Protein AF-A0A7Y9DQU8-F1 (afdb_monomer_lite)

Foldseek 3Di:
DVVVCVVVVHDPVVQCVVVVVPVVSVVVVVVVVVVVVLCVQQVVQLVVDDDPVSSVVSNVVSVVVVCVVDVPPPD

Secondary structure (DSSP, 8-state):
-HHHHHHHT--HHHHHHH-TTTHHHHHHHHHHHHHHHHHHHHHHHHHT--SHHHHHHHHHHHHHHHHHHSTT---

Sequence (75 aa):
MRKLGSVLSAQEPSLYAHFPGSRTDLVTQSLAWHAHRFAQDLLPELNSVESAEGRWDGVVRTHFRRQLALPGSDL

pLDDT: mean 87.28, std 9.11, range [54.47, 96.44]

Organism: NCBI:txid37633

Radius of gyration: 17.09 Å; chains: 1; bounding box: 35×24×44 Å

Structure (mmCIF, N/CA/C/O backbone):
data_AF-A0A7Y9DQU8-F1
#
_entry.id   AF-A0A7Y9DQU8-F1
#
loop_
_atom_site.group_PDB
_atom_site.id
_atom_site.type_symbol
_atom_site.label_atom_id
_atom_site.label_alt_id
_atom_site.label_comp_id
_atom_site.label_asym_id
_atom_site.label_entity_id
_atom_site.label_seq_id
_atom_site.pdbx_PDB_ins_code
_atom_site.Cartn_x
_atom_site.Cartn_y
_atom_site.Cartn_z
_atom_site.occupancy
_atom_site.B_iso_or_equiv
_atom_site.auth_seq_id
_atom_site.auth_comp_id
_atom_site.auth_asym_id
_atom_site.auth_atom_id
_atom_site.pdbx_PDB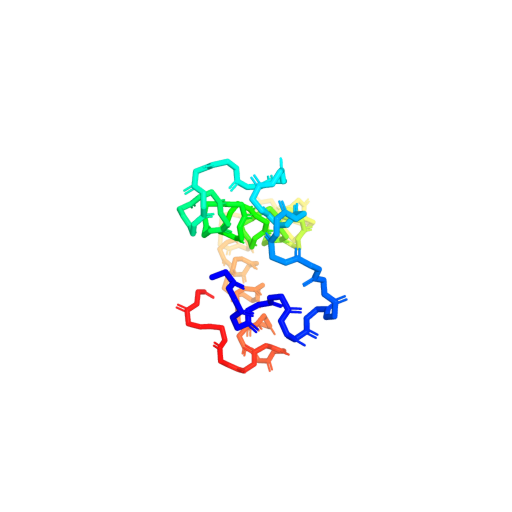_model_num
ATOM 1 N N . MET A 1 1 ? 17.169 -0.361 -1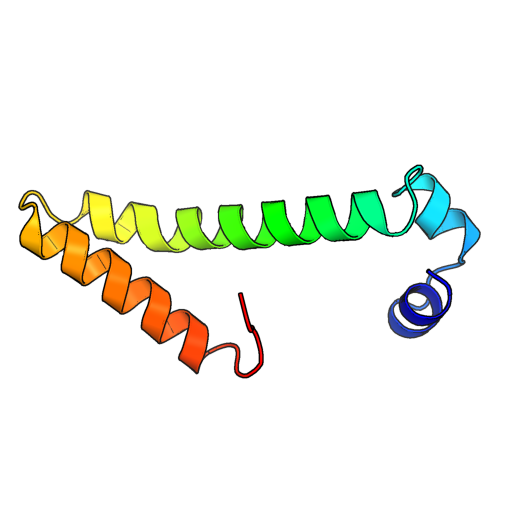2.733 1.00 80.69 1 MET A N 1
ATOM 2 C CA . MET A 1 1 ? 16.227 -0.299 -13.866 1.00 80.69 1 MET A CA 1
ATOM 3 C C . MET A 1 1 ? 16.424 -1.476 -14.810 1.00 80.69 1 MET A C 1
ATOM 5 O O . MET A 1 1 ? 15.525 -2.297 -14.861 1.00 80.69 1 MET A O 1
ATOM 9 N N . ARG A 1 2 ? 17.612 -1.691 -15.392 1.00 82.25 2 ARG A N 1
ATOM 10 C CA . ARG A 1 2 ? 17.965 -2.901 -16.173 1.00 82.25 2 ARG A CA 1
ATOM 11 C C . ARG A 1 2 ? 17.418 -4.255 -15.677 1.00 82.25 2 ARG A C 1
ATOM 13 O O . ARG A 1 2 ? 16.716 -4.928 -16.418 1.00 82.25 2 ARG A O 1
ATOM 20 N N . LYS A 1 3 ? 17.690 -4.649 -14.420 1.00 85.06 3 LYS A N 1
ATOM 21 C CA . LYS A 1 3 ? 17.196 -5.926 -13.844 1.00 85.06 3 LYS A CA 1
ATOM 22 C C . LYS A 1 3 ? 15.665 -5.991 -13.770 1.00 85.06 3 LYS A C 1
ATOM 24 O O . LYS A 1 3 ? 15.080 -7.057 -13.900 1.00 85.06 3 LYS A O 1
ATOM 29 N N . LEU A 1 4 ? 15.015 -4.853 -13.549 1.00 82.44 4 LEU A N 1
ATOM 30 C CA . LEU A 1 4 ? 13.560 -4.789 -13.556 1.00 82.44 4 LEU A CA 1
ATOM 31 C C . LEU A 1 4 ? 13.023 -4.911 -14.988 1.00 82.44 4 LEU A C 1
ATOM 33 O O . LEU A 1 4 ? 12.093 -5.671 -15.213 1.00 82.44 4 LEU A O 1
ATOM 37 N N . GLY A 1 5 ? 13.661 -4.246 -15.956 1.00 84.94 5 GLY A N 1
ATOM 38 C CA . GLY A 1 5 ? 13.342 -4.386 -17.380 1.00 84.94 5 GLY A CA 1
ATOM 39 C C . GLY A 1 5 ? 13.444 -5.829 -17.862 1.00 84.94 5 GLY A C 1
ATOM 40 O O . GLY A 1 5 ? 12.530 -6.310 -18.521 1.00 84.94 5 GLY A O 1
ATOM 41 N N . SER A 1 6 ? 14.477 -6.568 -17.443 1.00 87.25 6 SER A N 1
ATOM 42 C CA . SER A 1 6 ? 14.600 -7.990 -17.789 1.00 87.25 6 SER A CA 1
ATOM 43 C C . SER A 1 6 ? 13.501 -8.859 -17.174 1.00 87.25 6 SER A C 1
ATOM 45 O O . SER A 1 6 ? 13.024 -9.774 -17.831 1.00 87.25 6 SER A O 1
ATOM 47 N N . VAL A 1 7 ? 13.082 -8.581 -15.933 1.00 89.31 7 VAL A N 1
ATOM 48 C CA . VAL A 1 7 ? 11.997 -9.334 -15.272 1.00 89.31 7 VAL A CA 1
ATOM 49 C C . VAL A 1 7 ? 10.638 -9.016 -15.898 1.00 89.31 7 VAL A C 1
ATOM 51 O O . VAL A 1 7 ? 9.826 -9.912 -16.091 1.00 89.31 7 VAL A O 1
ATOM 54 N N . LEU A 1 8 ? 10.396 -7.751 -16.244 1.00 86.38 8 LEU A N 1
ATOM 55 C CA . LEU A 1 8 ? 9.133 -7.288 -16.824 1.00 86.38 8 LEU A CA 1
ATOM 56 C C . LEU A 1 8 ? 9.068 -7.445 -18.350 1.00 86.38 8 LEU A C 1
ATOM 58 O O . LEU A 1 8 ? 8.075 -7.049 -18.953 1.00 86.38 8 LEU A O 1
ATOM 62 N N . SER A 1 9 ? 10.119 -7.979 -18.986 1.00 86.19 9 SER A N 1
ATOM 63 C CA . SER A 1 9 ? 10.283 -7.981 -20.451 1.00 86.19 9 SER A CA 1
ATOM 64 C C . SER A 1 9 ? 10.072 -6.593 -21.083 1.00 86.19 9 SER A C 1
ATOM 66 O O . SER A 1 9 ? 9.569 -6.465 -22.197 1.00 86.19 9 SER A O 1
ATOM 68 N N . ALA A 1 10 ? 10.456 -5.538 -20.360 1.00 83.75 10 ALA A N 1
ATOM 69 C CA . ALA A 1 10 ? 10.286 -4.147 -20.754 1.00 83.75 10 ALA A CA 1
ATOM 70 C C . ALA A 1 10 ? 11.623 -3.535 -21.188 1.00 83.75 10 ALA A C 1
ATOM 72 O O . ALA A 1 10 ? 12.665 -3.758 -20.565 1.00 83.75 10 ALA A O 1
ATOM 73 N N . GLN A 1 11 ? 11.583 -2.716 -22.240 1.00 84.00 11 GLN A N 1
ATOM 74 C CA . GLN A 1 11 ? 12.751 -1.967 -22.697 1.00 84.00 11 GLN A CA 1
ATOM 75 C C . GLN A 1 11 ? 13.160 -0.938 -21.639 1.00 84.00 11 GLN A C 1
ATOM 77 O O . GLN A 1 11 ? 12.329 -0.186 -21.128 1.00 84.00 11 GLN A O 1
ATOM 82 N N . GLU A 1 12 ? 14.452 -0.872 -21.324 1.00 74.06 12 GLU A N 1
ATOM 83 C CA . GLU A 1 12 ? 14.958 0.013 -20.272 1.00 74.06 12 GLU A CA 1
ATOM 84 C C . GLU A 1 12 ? 14.606 1.506 -20.492 1.00 74.06 12 GLU A C 1
ATOM 86 O O . GLU A 1 12 ? 14.176 2.142 -19.528 1.00 74.06 12 GLU A O 1
ATOM 91 N N . PRO A 1 13 ? 14.653 2.062 -21.724 1.00 80.50 13 PRO A N 1
ATOM 92 C CA . PRO A 1 13 ? 14.195 3.430 -21.993 1.00 80.50 13 PRO A CA 1
ATOM 93 C C . PRO A 1 13 ? 12.715 3.673 -21.662 1.00 80.50 13 PRO A C 1
ATOM 95 O O . PRO A 1 13 ? 12.361 4.749 -21.188 1.00 80.50 13 PRO A O 1
ATOM 98 N N . SER A 1 14 ? 11.849 2.671 -21.857 1.00 81.31 14 SER A N 1
ATOM 99 C CA . SER A 1 14 ? 10.425 2.777 -21.512 1.00 81.31 14 SER A CA 1
ATOM 100 C C . SER A 1 14 ? 10.226 2.889 -20.000 1.00 81.31 14 SER A C 1
ATOM 102 O O . SER A 1 14 ? 9.403 3.682 -19.548 1.00 81.31 14 SER A O 1
ATOM 104 N N . LEU A 1 15 ? 11.030 2.185 -19.198 1.00 81.50 15 LEU A N 1
ATOM 105 C CA . LEU A 1 15 ? 10.963 2.324 -17.743 1.00 81.50 15 LEU A CA 1
ATOM 106 C C . LEU A 1 15 ? 11.376 3.724 -17.275 1.00 81.50 15 LEU A C 1
ATOM 108 O O . LEU A 1 15 ? 10.748 4.258 -16.369 1.00 81.50 15 LEU A O 1
ATOM 112 N N . TYR A 1 16 ? 12.389 4.339 -17.887 1.00 84.00 16 TYR A N 1
ATOM 113 C CA . TYR A 1 16 ? 12.764 5.721 -17.560 1.00 84.00 16 TYR A CA 1
ATOM 114 C C . TYR A 1 16 ? 11.713 6.745 -18.004 1.00 84.00 16 TYR A C 1
ATOM 116 O O . TYR A 1 16 ? 11.554 7.763 -17.339 1.00 84.00 16 TYR A O 1
ATOM 124 N N . ALA A 1 17 ? 10.958 6.473 -19.074 1.00 85.06 17 ALA A N 1
ATOM 125 C CA . ALA A 1 17 ? 9.837 7.325 -19.474 1.00 85.06 17 ALA A CA 1
ATOM 126 C C . ALA A 1 17 ? 8.710 7.337 -18.424 1.00 85.06 17 ALA A C 1
ATOM 128 O O . ALA A 1 17 ? 8.100 8.377 -18.190 1.00 85.06 17 ALA A O 1
ATOM 129 N N . HIS A 1 18 ? 8.456 6.200 -17.766 1.00 84.00 18 HIS A N 1
ATOM 130 C CA . HIS A 1 18 ? 7.465 6.094 -16.687 1.00 84.00 18 HIS A CA 1
ATOM 131 C C . HIS A 1 18 ? 8.000 6.509 -15.311 1.00 84.00 18 HIS A C 1
ATOM 133 O O . HIS A 1 18 ? 7.226 6.944 -14.463 1.00 84.00 18 HIS A O 1
ATOM 139 N N . PHE A 1 19 ? 9.310 6.391 -15.091 1.00 87.00 19 PHE A N 1
ATOM 140 C CA . PHE A 1 19 ? 9.985 6.752 -13.844 1.00 87.00 19 PHE A CA 1
ATOM 141 C C . PHE A 1 19 ? 11.168 7.689 -14.144 1.00 87.00 19 PHE A C 1
ATOM 143 O O . PHE A 1 19 ? 12.320 7.233 -14.163 1.00 87.00 19 PHE A O 1
ATOM 150 N N . PRO A 1 20 ? 10.917 8.990 -14.395 1.00 83.62 20 PRO A N 1
ATOM 151 C CA . PRO A 1 20 ? 11.959 9.951 -14.767 1.00 83.62 20 PRO A CA 1
ATOM 152 C C . PRO A 1 20 ? 13.018 10.138 -13.673 1.00 83.62 20 PRO A C 1
ATOM 154 O O . PRO A 1 20 ? 14.205 10.255 -13.968 1.00 83.62 20 PRO A O 1
ATOM 157 N N . GLY A 1 21 ? 12.616 10.073 -12.400 1.00 84.75 21 GLY A N 1
ATOM 158 C CA . GLY A 1 21 ? 13.491 10.030 -11.224 1.00 84.75 21 GLY A CA 1
ATOM 159 C C . GLY A 1 21 ? 14.147 8.665 -10.993 1.00 84.75 21 GLY A C 1
ATOM 160 O O . GLY A 1 21 ? 14.764 8.425 -9.950 1.00 84.75 21 GLY A O 1
ATOM 161 N N . SER A 1 22 ? 14.064 7.759 -11.971 1.00 83.31 22 SER A N 1
ATOM 162 C CA . SER A 1 22 ? 14.692 6.441 -12.008 1.00 83.31 22 SER A CA 1
ATOM 163 C C . SER A 1 22 ? 14.238 5.511 -10.872 1.00 83.31 22 SER A C 1
ATOM 165 O O . SER A 1 22 ? 13.059 5.199 -10.725 1.00 83.31 22 SER A O 1
ATOM 167 N N . ARG A 1 23 ? 15.179 5.014 -10.065 1.00 85.50 23 ARG A N 1
ATOM 168 C CA . ARG A 1 23 ? 14.912 4.096 -8.957 1.00 85.50 23 ARG A CA 1
ATOM 169 C C . ARG A 1 23 ? 14.124 4.766 -7.833 1.00 85.50 23 ARG A C 1
ATOM 171 O O . ARG A 1 23 ? 13.337 4.082 -7.188 1.00 85.50 23 ARG A O 1
ATOM 178 N N . THR A 1 24 ? 14.345 6.054 -7.586 1.00 88.62 24 THR A N 1
ATOM 179 C CA . THR A 1 24 ? 13.703 6.769 -6.476 1.00 88.62 24 THR A CA 1
ATOM 180 C C . THR A 1 24 ? 12.197 6.841 -6.681 1.00 88.62 24 THR A C 1
ATOM 182 O O . THR A 1 24 ? 11.457 6.434 -5.793 1.00 88.62 24 THR A O 1
ATOM 185 N N . ASP A 1 25 ? 11.744 7.236 -7.873 1.00 88.75 25 ASP A N 1
ATOM 186 C CA . ASP A 1 25 ? 10.313 7.270 -8.204 1.00 88.75 25 ASP A CA 1
ATOM 187 C C . ASP A 1 25 ? 9.679 5.892 -8.064 1.00 88.75 25 ASP A C 1
ATOM 189 O O . ASP A 1 25 ? 8.596 5.755 -7.501 1.00 88.75 25 ASP A O 1
ATOM 193 N N . LEU A 1 26 ? 10.380 4.852 -8.516 1.00 88.12 26 LEU A N 1
ATOM 194 C CA . LEU A 1 26 ? 9.888 3.489 -8.409 1.00 88.12 26 LEU A CA 1
ATOM 195 C C . LEU A 1 26 ? 9.713 3.049 -6.953 1.00 88.12 26 LEU A C 1
ATOM 197 O O . LEU A 1 26 ? 8.696 2.443 -6.619 1.00 88.12 26 LEU A O 1
ATOM 201 N N . VAL A 1 27 ? 10.679 3.355 -6.084 1.00 89.19 27 VAL A N 1
ATOM 202 C CA . VAL A 1 27 ? 10.591 3.046 -4.649 1.00 89.19 27 VAL A CA 1
ATOM 203 C C . VAL A 1 27 ? 9.456 3.835 -4.004 1.00 89.19 27 VAL A C 1
ATOM 205 O O . VAL A 1 27 ? 8.631 3.241 -3.314 1.00 89.19 27 VAL A O 1
ATOM 208 N N . THR A 1 28 ? 9.358 5.136 -4.278 1.00 90.88 28 THR A N 1
ATOM 209 C CA . THR A 1 28 ? 8.290 5.997 -3.755 1.00 90.88 28 THR A CA 1
ATOM 210 C C . THR A 1 28 ? 6.911 5.485 -4.157 1.00 90.88 28 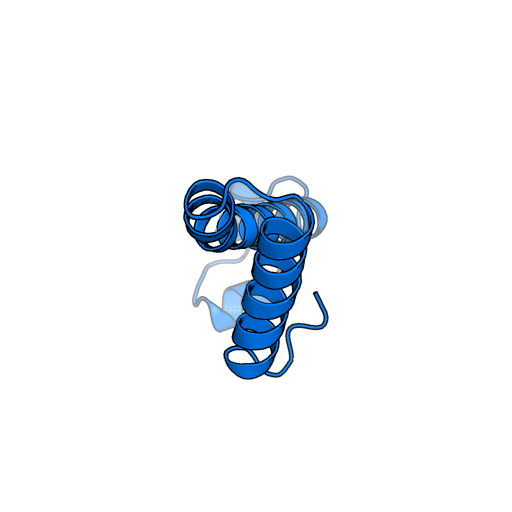THR A C 1
ATOM 212 O O . THR A 1 28 ? 6.045 5.320 -3.301 1.00 90.88 28 THR A O 1
ATOM 215 N N . GLN A 1 29 ? 6.709 5.164 -5.437 1.00 89.88 29 GLN A N 1
ATOM 216 C CA . GLN A 1 29 ? 5.437 4.631 -5.927 1.00 89.88 29 GLN A CA 1
ATOM 217 C C . GLN A 1 29 ? 5.145 3.237 -5.364 1.00 89.88 29 GLN A C 1
ATOM 219 O O . GLN A 1 29 ? 4.004 2.943 -5.024 1.00 89.88 29 GLN A O 1
ATOM 224 N N . SER A 1 30 ? 6.166 2.393 -5.193 1.00 89.00 30 SER A N 1
ATOM 225 C CA . SER A 1 30 ? 5.998 1.070 -4.577 1.00 89.00 30 SER A CA 1
ATOM 226 C C . SER A 1 30 ? 5.573 1.175 -3.108 1.00 89.00 30 SER A C 1
ATOM 228 O O . SER A 1 30 ? 4.673 0.454 -2.683 1.00 89.00 30 SER A O 1
ATOM 230 N N . LEU A 1 31 ? 6.171 2.097 -2.344 1.00 89.44 31 LEU A N 1
ATOM 231 C CA . LEU A 1 31 ? 5.797 2.366 -0.952 1.00 89.44 31 LEU A CA 1
ATOM 232 C C . LEU A 1 31 ? 4.387 2.955 -0.853 1.00 89.44 31 LEU A C 1
ATOM 234 O O . LEU A 1 31 ? 3.584 2.490 -0.046 1.00 89.44 31 LEU A O 1
ATOM 238 N N . ALA A 1 32 ? 4.062 3.932 -1.703 1.00 91.12 32 ALA A N 1
ATOM 239 C C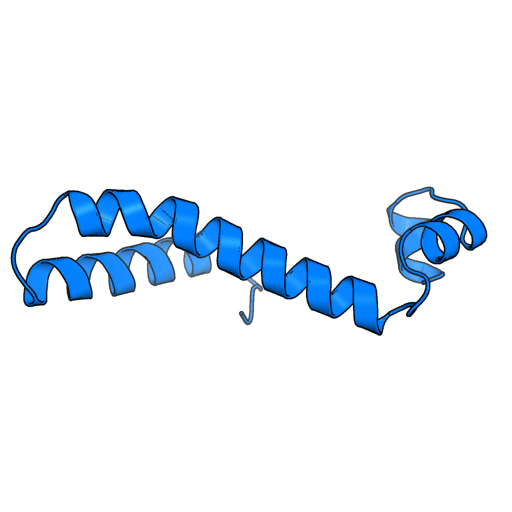A . ALA A 1 32 ? 2.729 4.522 -1.761 1.00 91.12 32 ALA A CA 1
ATOM 240 C C . ALA A 1 32 ? 1.668 3.469 -2.105 1.00 91.12 32 ALA A C 1
ATOM 242 O O . ALA A 1 32 ? 0.631 3.399 -1.450 1.00 91.12 32 ALA A O 1
ATOM 243 N N . TRP A 1 33 ? 1.950 2.601 -3.079 1.00 91.00 33 TRP A N 1
ATOM 244 C CA . TRP A 1 33 ? 1.083 1.483 -3.436 1.00 91.00 33 TRP A CA 1
ATOM 245 C C . TRP A 1 33 ? 0.912 0.495 -2.279 1.00 91.00 33 TRP A C 1
ATOM 247 O O . TRP A 1 33 ? -0.209 0.083 -1.984 1.00 91.00 33 TRP A O 1
ATOM 257 N N . HIS A 1 34 ? 1.996 0.146 -1.581 1.00 87.19 34 HIS A N 1
ATOM 258 C CA . HIS A 1 34 ? 1.939 -0.735 -0.416 1.00 87.19 34 HIS A CA 1
ATOM 259 C C . HIS A 1 34 ? 1.040 -0.153 0.689 1.00 87.19 34 HIS A C 1
ATOM 261 O O . HIS A 1 34 ? 0.116 -0.828 1.155 1.00 87.19 34 HIS A O 1
ATOM 267 N N . ALA A 1 35 ? 1.261 1.113 1.056 1.00 88.88 35 ALA A N 1
ATOM 268 C CA . ALA A 1 35 ? 0.470 1.814 2.065 1.00 88.88 35 ALA A CA 1
ATOM 269 C C . ALA A 1 35 ? -0.997 1.972 1.639 1.00 88.88 35 ALA A C 1
ATOM 271 O O . ALA A 1 35 ? -1.904 1.729 2.434 1.00 88.88 35 ALA A O 1
ATOM 272 N N . HIS A 1 36 ? -1.246 2.309 0.371 1.00 93.06 36 HIS A N 1
ATOM 273 C CA . HIS A 1 36 ? -2.597 2.420 -0.171 1.00 93.06 36 HIS A CA 1
ATOM 274 C C . HIS A 1 36 ? -3.348 1.096 -0.065 1.00 93.06 36 HIS A C 1
ATOM 276 O O . HIS A 1 36 ? -4.458 1.056 0.463 1.00 93.06 36 HIS A O 1
ATOM 282 N N . ARG A 1 37 ? -2.718 -0.007 -0.486 1.00 91.19 37 ARG A N 1
ATOM 283 C CA . ARG A 1 37 ? -3.314 -1.330 -0.318 1.00 91.19 37 ARG A CA 1
ATOM 284 C C . ARG A 1 37 ? -3.579 -1.610 1.154 1.00 91.19 37 ARG A C 1
ATOM 286 O O . ARG A 1 37 ? -4.599 -2.211 1.457 1.00 91.19 37 ARG A O 1
ATOM 293 N N . PHE A 1 38 ? -2.668 -1.265 2.068 1.00 90.81 38 PHE A N 1
ATOM 294 C CA . PHE A 1 38 ? -2.877 -1.488 3.509 1.00 90.81 38 PHE A CA 1
ATOM 295 C C . PHE A 1 38 ? -4.121 -0.777 4.015 1.00 90.81 38 PHE A C 1
ATOM 297 O O . PHE A 1 38 ? -4.958 -1.402 4.658 1.00 90.81 38 PHE A O 1
ATOM 304 N N . ALA A 1 39 ? -4.289 0.487 3.640 1.00 93.00 39 ALA A N 1
ATOM 305 C CA . ALA A 1 39 ? -5.482 1.247 3.972 1.00 93.00 39 ALA A CA 1
ATOM 306 C C . ALA A 1 39 ? -6.759 0.619 3.389 1.00 93.00 39 ALA A C 1
ATOM 308 O O . ALA A 1 39 ? -7.771 0.578 4.081 1.00 93.00 39 ALA A O 1
ATOM 309 N N . GLN A 1 40 ? -6.720 0.096 2.158 1.00 95.44 40 GLN A N 1
ATOM 310 C CA . GLN A 1 40 ? -7.876 -0.572 1.546 1.00 95.44 40 GLN A CA 1
ATOM 311 C C . GLN A 1 40 ? -8.344 -1.804 2.333 1.00 95.44 40 GLN A C 1
ATOM 313 O O . GLN A 1 40 ? -9.549 -2.011 2.444 1.00 95.44 40 GLN A O 1
ATOM 318 N N . ASP A 1 41 ? -7.422 -2.580 2.907 1.00 92.81 41 ASP A N 1
ATOM 319 C CA . ASP A 1 41 ? -7.774 -3.740 3.738 1.00 92.81 41 ASP A CA 1
ATOM 320 C C . ASP A 1 41 ? -8.170 -3.329 5.165 1.00 92.81 41 ASP A C 1
ATOM 322 O O . ASP A 1 41 ? -9.041 -3.947 5.773 1.00 92.81 41 ASP A O 1
ATOM 326 N N . LEU A 1 42 ? -7.537 -2.282 5.704 1.00 94.94 42 LEU A N 1
ATOM 327 C CA . LEU A 1 42 ? -7.725 -1.845 7.086 1.00 94.94 42 LEU A CA 1
ATOM 328 C C . LEU A 1 42 ? -9.026 -1.060 7.298 1.00 94.94 42 LEU A C 1
ATOM 330 O O . LEU A 1 42 ? -9.708 -1.257 8.302 1.00 94.94 42 LEU A O 1
ATOM 334 N N . LEU A 1 43 ? -9.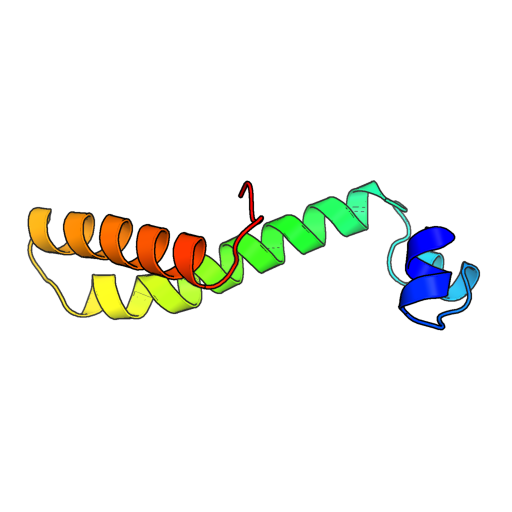365 -0.144 6.385 1.00 96.12 43 LEU A N 1
ATOM 335 C CA . LEU A 1 43 ? -10.517 0.751 6.541 1.00 96.12 43 LEU A CA 1
ATOM 336 C C . LEU A 1 43 ? -11.844 0.000 6.754 1.00 96.12 43 LEU A C 1
ATOM 338 O O . LEU A 1 43 ? -12.596 0.410 7.637 1.00 96.12 43 LEU A O 1
ATOM 342 N N . PRO A 1 44 ? -12.149 -1.096 6.030 1.00 94.94 44 PRO A N 1
ATOM 343 C CA . PRO A 1 44 ? -13.336 -1.901 6.306 1.00 94.94 44 PRO A CA 1
ATOM 344 C C . PRO A 1 44 ? -13.369 -2.472 7.729 1.00 94.94 44 PRO A C 1
ATOM 346 O O . PRO A 1 44 ? -14.417 -2.415 8.369 1.00 94.94 44 PRO A O 1
ATOM 349 N N . GLU A 1 45 ? -12.240 -2.969 8.251 1.00 93.62 45 GLU A N 1
ATOM 350 C CA . GLU A 1 45 ? -12.175 -3.487 9.626 1.00 93.62 45 GLU A CA 1
ATOM 351 C C . GLU A 1 45 ? -12.395 -2.364 10.647 1.00 93.62 45 GLU A C 1
ATOM 353 O O . GLU A 1 45 ? -13.211 -2.513 11.556 1.00 93.62 45 GLU A O 1
ATOM 358 N N . LEU A 1 46 ? -11.757 -1.204 10.464 1.00 94.94 46 LEU A N 1
ATOM 359 C CA . LEU A 1 46 ? -11.932 -0.060 11.367 1.00 94.94 46 LEU A CA 1
ATOM 360 C C . LEU A 1 46 ? -13.356 0.503 11.353 1.00 94.94 46 LEU A C 1
ATOM 362 O O . LEU A 1 46 ? -13.854 0.932 12.392 1.00 94.94 46 LEU A O 1
ATOM 366 N N . ASN A 1 47 ? -14.013 0.491 10.193 1.00 94.88 47 ASN A N 1
ATOM 367 C CA . ASN A 1 47 ? -15.396 0.944 10.048 1.00 94.88 47 ASN A CA 1
ATOM 368 C C . ASN A 1 47 ? -16.412 -0.059 10.610 1.00 94.88 47 ASN A C 1
ATOM 370 O O . ASN A 1 47 ? -17.562 0.308 10.829 1.00 94.88 47 ASN A O 1
ATOM 374 N N . SER A 1 48 ? -16.003 -1.309 10.850 1.00 92.94 48 SER A N 1
ATOM 375 C CA . SER A 1 48 ? -16.864 -2.343 11.432 1.00 92.94 48 SER A CA 1
ATOM 376 C C . SER A 1 48 ? -16.920 -2.314 12.964 1.00 92.94 48 SER A C 1
ATOM 378 O O . SER A 1 48 ? -17.723 -3.039 13.550 1.00 92.94 48 SER A O 1
ATOM 380 N N . VAL A 1 49 ? -16.092 -1.485 13.620 1.00 95.38 49 VAL A N 1
ATOM 381 C CA . VAL A 1 49 ? -15.990 -1.435 15.085 1.00 95.38 49 VAL A CA 1
ATOM 382 C C . VAL A 1 49 ? -16.002 -0.001 15.623 1.00 95.38 49 VAL A C 1
ATOM 384 O O . VAL A 1 49 ? -15.282 0.886 15.153 1.00 95.38 49 VAL A O 1
ATOM 387 N N . GLU A 1 50 ? -16.813 0.227 16.655 1.00 90.69 50 GLU A N 1
ATOM 388 C CA . GLU A 1 50 ? -16.981 1.546 17.277 1.00 90.69 50 GLU A CA 1
ATOM 389 C C . GLU A 1 50 ? -16.023 1.791 18.452 1.00 90.69 50 GLU A C 1
ATOM 391 O O . GLU A 1 50 ? -15.654 2.938 18.707 1.00 90.69 50 GLU A O 1
ATOM 396 N N . SER A 1 51 ? -15.578 0.735 19.145 1.00 96.25 51 SER A N 1
ATOM 397 C CA . SER A 1 51 ? -14.670 0.859 20.289 1.00 96.25 51 SER A CA 1
ATOM 398 C C . SER A 1 51 ? -13.214 1.057 19.867 1.00 96.25 51 SER A C 1
ATOM 400 O O . SER A 1 51 ? -12.755 0.561 18.834 1.00 96.25 51 SER A O 1
ATOM 402 N N . ALA A 1 52 ? -12.458 1.770 20.703 1.00 94.12 52 ALA A N 1
ATOM 403 C CA . ALA A 1 52 ? -11.036 1.997 20.480 1.00 94.12 52 ALA A CA 1
ATOM 404 C C . ALA A 1 52 ? -10.228 0.688 20.530 1.00 94.12 52 ALA A C 1
ATOM 406 O O . ALA A 1 52 ? -9.372 0.485 19.667 1.00 94.12 52 ALA A O 1
ATOM 407 N N . GLU A 1 53 ? -10.523 -0.221 21.472 1.00 96.44 53 GLU A N 1
ATOM 408 C CA . GLU A 1 53 ? -9.833 -1.517 21.530 1.00 96.44 53 GLU A CA 1
ATOM 409 C C . GLU A 1 53 ? -10.114 -2.362 20.287 1.00 96.44 53 GLU A C 1
ATOM 411 O O . GLU A 1 53 ? -9.192 -2.907 19.687 1.00 96.44 53 GLU A O 1
ATOM 416 N N . GLY A 1 54 ? -11.368 -2.416 19.837 1.00 95.12 54 GLY A N 1
ATOM 417 C CA . GLY A 1 54 ? -11.718 -3.221 18.672 1.00 95.12 54 GLY A CA 1
ATOM 418 C C . GLY A 1 54 ? -11.111 -2.686 17.371 1.00 95.12 54 GLY A C 1
ATOM 419 O O . GLY A 1 54 ? -10.726 -3.465 16.497 1.00 95.12 54 GLY A O 1
ATOM 420 N N . ARG A 1 55 ? -10.928 -1.364 17.262 1.00 94.88 55 ARG A N 1
ATOM 421 C CA . ARG A 1 55 ? -10.158 -0.755 16.169 1.00 94.88 55 ARG A CA 1
ATOM 422 C C . ARG A 1 55 ? -8.684 -1.145 16.218 1.00 94.88 55 ARG A C 1
ATOM 424 O O . ARG A 1 55 ? -8.122 -1.483 15.178 1.00 94.88 55 ARG A O 1
ATOM 431 N N . TRP A 1 56 ? -8.061 -1.129 17.397 1.00 96.38 56 TRP A N 1
ATOM 432 C CA . TRP A 1 56 ? -6.673 -1.571 17.560 1.00 96.38 56 TRP A CA 1
ATOM 433 C C . TRP A 1 56 ? -6.493 -3.043 17.171 1.00 96.38 56 TRP A C 1
ATOM 435 O O . TRP A 1 56 ? -5.606 -3.369 16.379 1.00 96.38 56 TRP A O 1
ATOM 445 N N . ASP A 1 57 ? -7.387 -3.915 17.632 1.00 95.94 57 ASP A N 1
ATOM 446 C CA . ASP A 1 57 ? -7.382 -5.329 17.258 1.00 95.94 57 ASP A CA 1
ATOM 447 C C . ASP A 1 57 ? -7.518 -5.520 15.740 1.00 95.94 57 ASP A C 1
ATOM 449 O O . ASP A 1 57 ? -6.853 -6.383 15.160 1.00 95.94 57 ASP A O 1
ATOM 453 N N . GLY A 1 58 ? -8.338 -4.695 15.078 1.00 95.25 58 GLY A N 1
ATOM 454 C CA . GLY A 1 58 ? -8.461 -4.664 13.618 1.00 95.25 58 GLY A CA 1
ATOM 455 C C . GLY A 1 58 ? -7.148 -4.307 12.908 1.00 95.25 58 GLY A C 1
ATOM 456 O O . GLY A 1 58 ? -6.773 -4.962 11.930 1.00 95.25 58 GLY A O 1
ATOM 457 N N . VAL A 1 59 ? -6.390 -3.333 13.431 1.00 95.00 59 VAL A N 1
ATOM 458 C CA . VAL A 1 59 ? -5.050 -2.983 12.916 1.00 95.00 59 VAL A CA 1
ATOM 459 C C . VAL A 1 59 ? -4.104 -4.176 13.016 1.00 95.00 59 VAL A C 1
ATOM 461 O O . VAL A 1 59 ? -3.506 -4.574 12.013 1.00 95.00 59 VAL A O 1
ATOM 464 N N . VAL A 1 60 ? -3.992 -4.770 14.208 1.00 95.31 60 VAL A N 1
ATOM 465 C CA . VAL A 1 60 ? -3.076 -5.890 14.470 1.00 95.31 60 VAL A CA 1
ATOM 466 C C . VAL A 1 60 ? -3.416 -7.085 13.582 1.00 95.31 60 VAL A C 1
ATOM 468 O O . VAL A 1 60 ? -2.534 -7.662 12.945 1.00 95.31 60 VAL A O 1
ATOM 471 N N . ARG A 1 61 ? -4.702 -7.434 13.478 1.00 94.56 61 ARG A N 1
ATOM 472 C CA . ARG A 1 61 ? -5.177 -8.555 12.659 1.00 94.56 61 ARG A CA 1
ATOM 473 C C . ARG A 1 61 ? -4.891 -8.345 11.176 1.00 94.56 61 ARG A C 1
ATOM 475 O O . ARG A 1 61 ? -4.421 -9.269 10.511 1.00 94.56 61 ARG A O 1
ATOM 482 N N . THR A 1 62 ? -5.152 -7.143 10.664 1.00 93.75 62 THR A N 1
ATOM 483 C CA . THR A 1 62 ? -4.900 -6.793 9.258 1.00 93.75 62 THR A CA 1
ATOM 484 C C . THR A 1 62 ? -3.411 -6.866 8.938 1.00 93.75 62 THR A C 1
ATOM 486 O O . THR A 1 62 ? -3.020 -7.486 7.946 1.00 93.75 62 THR A O 1
ATOM 489 N N . HIS A 1 63 ? -2.568 -6.299 9.805 1.00 91.50 63 HIS A N 1
ATOM 490 C CA . HIS A 1 63 ? -1.116 -6.366 9.662 1.00 91.50 63 HIS A CA 1
ATOM 491 C C . HIS A 1 63 ? -0.612 -7.817 9.682 1.00 91.50 63 HIS A C 1
ATOM 493 O O . HIS A 1 63 ? 0.102 -8.243 8.776 1.00 91.50 63 HIS A O 1
ATOM 499 N N . PHE A 1 64 ? -1.059 -8.616 10.653 1.00 92.31 64 PHE A N 1
ATOM 500 C CA . PHE A 1 64 ? -0.634 -10.007 10.797 1.00 92.31 64 PHE A CA 1
ATOM 501 C C . PHE A 1 64 ? -1.039 -10.884 9.603 1.00 92.31 64 PHE A C 1
ATOM 503 O O . PHE A 1 64 ? -0.214 -11.623 9.066 1.00 92.31 64 PHE A O 1
ATOM 510 N N . ARG A 1 65 ? -2.289 -10.780 9.126 1.00 91.56 65 ARG A N 1
ATOM 511 C CA . ARG A 1 65 ? -2.751 -11.533 7.943 1.00 91.56 65 ARG A CA 1
ATOM 512 C C . ARG A 1 65 ? -1.910 -11.228 6.706 1.00 91.56 65 ARG A C 1
ATOM 514 O O . ARG A 1 65 ? -1.610 -12.138 5.939 1.00 91.56 65 ARG A O 1
ATOM 521 N N . ARG A 1 66 ? -1.513 -9.968 6.519 1.00 87.88 66 ARG A N 1
ATOM 522 C CA . ARG A 1 66 ? -0.650 -9.562 5.402 1.00 87.88 66 ARG A CA 1
ATOM 523 C C . ARG A 1 66 ? 0.742 -10.154 5.491 1.00 87.88 66 ARG A C 1
ATOM 525 O O . ARG A 1 66 ? 1.217 -10.683 4.492 1.00 87.88 66 ARG A O 1
ATOM 532 N N . GLN A 1 67 ? 1.348 -10.110 6.673 1.00 86.00 67 GLN A N 1
ATOM 533 C CA . GLN A 1 67 ? 2.663 -10.704 6.915 1.00 86.00 67 GLN A CA 1
ATOM 534 C C . GLN A 1 67 ? 2.665 -12.216 6.639 1.00 86.00 67 GLN A C 1
ATOM 536 O O . GLN A 1 67 ? 3.597 -12.737 6.032 1.00 86.00 67 GLN A O 1
ATOM 541 N N . LEU A 1 68 ? 1.579 -12.917 6.981 1.00 89.19 68 LEU A N 1
ATOM 542 C CA . LEU A 1 68 ? 1.427 -14.337 6.647 1.00 89.19 68 LEU A CA 1
ATOM 543 C C . LEU A 1 68 ? 1.190 -14.603 5.151 1.00 89.19 68 LEU A C 1
ATOM 545 O O . LEU A 1 68 ? 1.661 -15.612 4.632 1.00 89.19 68 LEU A O 1
ATOM 549 N N . ALA A 1 69 ? 0.445 -13.739 4.458 1.00 86.75 69 ALA A N 1
ATOM 550 C CA . ALA A 1 69 ? 0.109 -13.924 3.043 1.00 86.75 69 ALA A CA 1
ATOM 551 C C . ALA A 1 69 ? 1.245 -13.525 2.085 1.00 86.75 69 ALA A C 1
ATOM 553 O O . ALA A 1 69 ? 1.303 -14.020 0.959 1.00 86.75 69 ALA A O 1
ATOM 554 N N . LEU A 1 70 ? 2.134 -12.624 2.512 1.00 80.06 70 LEU A N 1
ATOM 555 C CA . LEU A 1 70 ? 3.260 -12.109 1.730 1.00 80.06 70 LEU A CA 1
ATOM 556 C C . LEU A 1 70 ? 4.584 -12.336 2.480 1.00 80.06 70 LEU A C 1
ATOM 55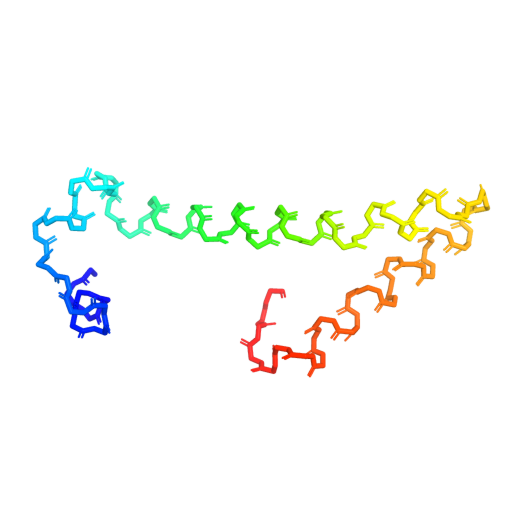8 O O . LEU A 1 70 ? 5.230 -11.366 2.887 1.00 80.06 70 LEU A O 1
ATOM 562 N N . PRO A 1 71 ? 5.010 -13.601 2.666 1.00 61.22 71 PRO A N 1
ATOM 563 C CA . PRO A 1 71 ? 6.262 -13.902 3.349 1.00 61.22 71 PRO A CA 1
ATOM 564 C C . PRO A 1 71 ? 7.441 -13.270 2.591 1.00 61.22 71 PRO A C 1
ATOM 566 O O . PRO A 1 71 ? 7.682 -13.582 1.424 1.00 61.22 71 PRO A O 1
ATOM 569 N N . GLY A 1 72 ? 8.149 -12.346 3.251 1.00 59.50 72 GLY A N 1
ATOM 570 C CA . GLY A 1 72 ? 9.239 -11.543 2.677 1.00 59.50 72 GLY A CA 1
ATOM 571 C C . GLY A 1 72 ? 8.899 -10.069 2.415 1.00 59.50 72 GLY A C 1
ATOM 572 O O . GLY A 1 72 ? 9.756 -9.327 1.936 1.00 59.50 72 GLY A O 1
ATOM 573 N N . SER A 1 73 ? 7.676 -9.621 2.720 1.00 62.94 73 SER A N 1
ATOM 574 C CA . SER A 1 73 ? 7.385 -8.190 2.856 1.00 62.94 73 SER A CA 1
ATOM 575 C C . SER A 1 73 ? 7.941 -7.690 4.192 1.00 62.94 73 SER A C 1
ATOM 577 O O . SER A 1 73 ? 7.223 -7.667 5.183 1.00 62.94 73 SER A O 1
ATOM 579 N N . ASP A 1 74 ? 9.200 -7.243 4.217 1.00 55.56 74 ASP A N 1
ATOM 580 C CA . ASP A 1 74 ? 9.789 -6.533 5.376 1.00 55.56 74 ASP A CA 1
ATOM 581 C C . ASP A 1 74 ? 9.201 -5.108 5.575 1.00 55.56 74 ASP A C 1
ATOM 583 O O . ASP A 1 74 ? 9.763 -4.282 6.295 1.00 55.56 74 ASP A O 1
ATOM 587 N N . LEU A 1 75 ? 8.081 -4.811 4.902 1.00 54.47 75 LEU A N 1
ATOM 588 C CA . LEU A 1 75 ? 7.230 -3.631 5.072 1.00 54.47 75 LEU A CA 1
ATOM 589 C C . LEU A 1 75 ? 5.949 -4.025 5.807 1.00 54.47 75 LEU A C 1
ATOM 591 O O . LEU A 1 75 ? 5.304 -5.002 5.344 1.00 54.47 75 LEU A O 1
#